Protein 8WRX (pdb70)

Foldseek 3Di:
DDDPDHLVVLVVLVVPQDPVLLVVLLVLVVVLVVQCVVPVPHDDQDPVNVVSVVVNQVSCCVRRVDRDDDVSSVSSNVVSVVPDDD

Structure (mmCIF, N/CA/C/O backbone):
data_8WRX
#
_entry.id   8WRX
#
_cell.length_a   64.430
_cell.length_b   64.430
_cell.length_c   62.820
_cell.angle_alpha   90.00
_cell.angle_beta   90.00
_cell.angle_gamma   90.00
#
_symmetry.space_group_name_H-M   'P 41 21 2'
#
loop_
_entity.id
_entity.type
_entity.pdbx_description
1 polymer 'Anti-CRISPR protein AcrIIA28'
2 non-polymer 'ZINC ION'
3 water water
#
loop_
_atom_site.group_PDB
_atom_site.id
_atom_site.type_symbol
_atom_site.label_atom_id
_atom_site.label_alt_id
_atom_site.label_comp_id
_atom_site.label_asym_id
_atom_site.label_entity_id
_atom_site.label_seq_id
_atom_site.pdbx_PDB_ins_code
_atom_site.Cartn_x
_atom_site.Cartn_y
_atom_site.Cartn_z
_atom_site.occupancy
_atom_site.B_iso_or_equiv
_atom_site.auth_seq_id
_atom_site.auth_comp_id
_atom_site.auth_asym_id
_atom_site.auth_atom_id
_atom_site.pdbx_PDB_model_num
ATOM 1 N N . MET A 1 1 ? 12.939 16.404 -5.608 1.00 23.59 1 MET A N 1
ATOM 2 C CA .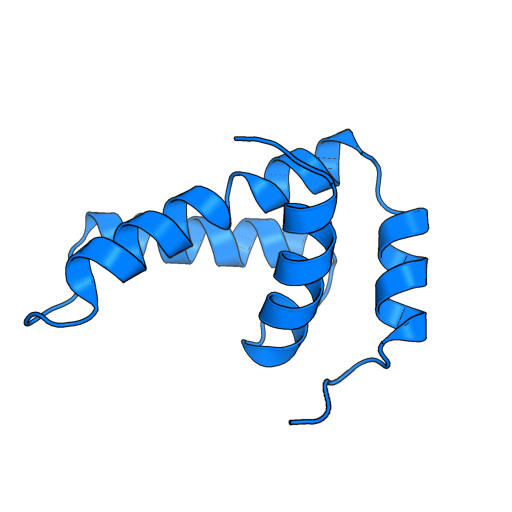 MET A 1 1 ? 11.969 16.580 -6.714 1.00 21.04 1 MET A CA 1
ATOM 3 C C . MET A 1 1 ? 11.030 17.726 -6.376 1.00 21.10 1 MET A C 1
ATOM 4 O O . MET A 1 1 ? 10.761 18.005 -5.203 1.00 21.27 1 MET A O 1
ATOM 9 N N . LYS A 1 2 ? 10.512 18.347 -7.445 1.00 20.63 2 LYS A N 1
ATOM 10 C CA . LYS A 1 2 ? 9.505 19.383 -7.335 1.00 21.81 2 LYS A CA 1
ATOM 11 C C . LYS A 1 2 ? 8.367 18.935 -6.439 1.00 20.03 2 LYS A C 1
ATOM 12 O O . LYS A 1 2 ? 7.826 17.847 -6.597 1.00 20.16 2 LYS A O 1
ATOM 18 N N . THR A 1 3 ? 7.939 19.889 -5.586 1.00 19.40 3 THR A N 1
ATOM 19 C CA . THR A 1 3 ? 6.898 19.712 -4.604 1.00 18.92 3 THR A CA 1
ATOM 20 C C . THR A 1 3 ? 5.536 20.175 -5.161 1.00 17.62 3 THR A C 1
ATOM 21 O O . THR A 1 3 ? 5.480 20.930 -6.128 1.00 18.73 3 THR A O 1
ATOM 25 N N . ILE A 1 4 ? 4.459 19.740 -4.516 1.00 17.55 4 ILE A N 1
ATOM 26 C CA . ILE A 1 4 ? 3.088 20.037 -4.930 1.00 16.29 4 ILE A CA 1
ATOM 27 C C . ILE A 1 4 ? 2.766 21.537 -4.845 1.00 17.71 4 ILE A C 1
ATOM 28 O O . ILE A 1 4 ? 1.906 22.003 -5.580 1.00 18.10 4 ILE A O 1
ATOM 33 N N . PHE A 1 5 ? 3.411 22.264 -3.935 1.00 15.54 5 PHE A N 1
ATOM 34 C CA . PHE A 1 5 ? 3.382 23.700 -3.904 1.00 15.30 5 PHE A CA 1
ATOM 35 C C . PHE A 1 5 ? 4.774 24.253 -4.173 1.00 16.45 5 PHE A C 1
ATOM 36 O O . PHE A 1 5 ? 5.778 23.560 -4.027 1.00 19.04 5 PHE A O 1
ATOM 44 N N . THR A 1 6 ? 4.860 25.500 -4.620 1.00 17.06 6 THR A N 1
ATOM 45 C CA . THR A 1 6 ? 6.176 26.089 -4.845 1.00 16.82 6 THR A CA 1
ATOM 46 C C . THR A 1 6 ? 6.843 26.342 -3.497 1.00 16.96 6 THR A C 1
ATOM 47 O O . THR A 1 6 ? 6.221 26.446 -2.432 1.00 16.85 6 THR A O 1
ATOM 51 N N . LYS A 1 7 ? 8.155 26.601 -3.599 1.00 18.94 7 LYS A N 1
ATOM 52 C CA . LYS A 1 7 ? 8.909 27.004 -2.421 1.00 17.73 7 LYS A CA 1
ATOM 53 C C . LYS A 1 7 ? 8.357 28.318 -1.867 1.00 16.51 7 LYS A C 1
ATOM 54 O O . LYS A 1 7 ? 8.229 28.453 -0.636 1.00 17.96 7 LYS A O 1
ATOM 60 N N . LYS A 1 8 ? 8.068 29.307 -2.737 1.00 17.27 8 LYS A N 1
ATOM 61 C CA . LYS A 1 8 ? 7.488 30.562 -2.269 1.00 16.99 8 LYS A CA 1
ATOM 62 C C . LYS A 1 8 ? 6.135 30.375 -1.585 1.00 15.78 8 LYS A C 1
ATOM 63 O O . LYS A 1 8 ? 5.868 30.998 -0.561 1.00 17.32 8 LYS A O 1
ATOM 69 N N . GLN A 1 9 ? 5.265 29.555 -2.180 1.00 15.92 9 GLN A N 1
ATOM 70 C CA . GLN A 1 9 ? 3.986 29.284 -1.545 1.00 16.22 9 GLN A CA 1
ATOM 71 C C . GLN A 1 9 ? 4.187 28.696 -0.165 1.00 14.97 9 GLN A C 1
ATOM 72 O O . GLN A 1 9 ? 3.420 28.989 0.743 1.00 15.48 9 GLN A O 1
ATOM 78 N N . THR A 1 10 ? 5.153 27.810 -0.008 1.00 15.55 10 THR A N 1
ATOM 79 C CA . THR A 1 10 ? 5.366 27.124 1.271 1.00 15.33 10 THR A CA 1
ATOM 80 C C . THR A 1 10 ? 5.915 28.119 2.318 1.00 14.92 10 THR A C 1
ATOM 81 O O . THR A 1 10 ? 5.437 28.143 3.434 1.00 16.46 10 THR A O 1
ATOM 85 N N . GLU A 1 11 ? 6.849 28.971 1.897 1.00 15.67 11 GLU A N 1
ATOM 86 C CA . GLU A 1 11 ? 7.318 30.042 2.778 1.00 16.79 11 GLU A CA 1
ATOM 87 C C . GLU A 1 11 ? 6.153 30.900 3.231 1.00 16.10 11 GLU A C 1
ATOM 88 O O . GLU A 1 11 ? 6.017 31.200 4.418 1.00 17.10 11 GLU A O 1
ATOM 94 N N . GLU A 1 12 ? 5.296 31.330 2.293 1.00 15.75 12 GLU A N 1
ATOM 95 C CA . GLU A 1 12 ? 4.207 32.232 2.655 1.00 15.96 12 GLU A CA 1
ATOM 96 C C . GLU A 1 12 ? 3.209 31.547 3.585 1.00 16.20 12 GLU A C 1
ATOM 97 O O . GLU A 1 12 ? 2.686 32.196 4.497 1.00 16.46 12 GLU A O 1
ATOM 103 N N . LEU A 1 13 ? 2.919 30.250 3.400 1.00 14.97 13 LEU A N 1
ATOM 104 C CA . LEU A 1 13 ? 2.066 29.537 4.355 1.00 15.83 13 LEU A CA 1
ATOM 105 C C . LEU A 1 13 ? 2.643 29.610 5.771 1.00 16.00 13 LEU A C 1
ATOM 106 O O . LEU A 1 13 ? 1.895 29.867 6.748 1.00 15.48 13 LEU A O 1
ATOM 111 N N . LEU A 1 14 ? 3.976 29.481 5.864 1.00 15.22 14 LEU A N 1
ATOM 112 C CA . LEU A 1 14 ? 4.645 29.475 7.167 1.00 16.27 14 LEU A CA 1
ATOM 113 C C . LEU A 1 14 ? 4.913 30.880 7.703 1.00 16.59 14 LEU A C 1
ATOM 114 O O . LEU A 1 14 ? 5.432 31.011 8.822 1.00 17.52 14 LEU A O 1
ATOM 119 N N . ASN A 1 15 ? 4.481 31.888 6.955 1.00 15.44 15 ASN A N 1
ATOM 120 C CA . ASN A 1 15 ? 4.398 33.262 7.435 1.00 15.98 15 ASN A CA 1
ATOM 121 C C . ASN A 1 15 ? 2.994 33.545 7.961 1.00 17.90 15 ASN A C 1
ATOM 122 O O . ASN A 1 15 ? 2.727 34.639 8.449 1.00 20.99 15 ASN A O 1
ATOM 127 N N . ASP A 1 16 ? 2.037 32.621 7.789 1.00 17.04 16 ASP A N 1
ATOM 128 C CA . ASP A 1 16 ? 0.630 32.792 8.126 1.00 17.03 16 ASP A CA 1
ATOM 129 C C . ASP A 1 16 ? 0.220 31.889 9.309 1.00 18.35 16 ASP A C 1
ATOM 130 O O . ASP A 1 16 ? -0.310 32.364 10.322 1.00 22.26 16 ASP A O 1
ATOM 135 N N . ILE A 1 17 ? 0.568 30.600 9.285 1.00 15.54 17 ILE A N 1
ATOM 136 C CA . ILE A 1 17 ? 0.291 29.692 10.389 1.00 16.23 17 ILE A CA 1
ATOM 137 C C . ILE A 1 17 ? 0.989 30.202 11.650 1.00 15.59 17 ILE A C 1
ATOM 138 O O . ILE A 1 17 ? 2.117 30.724 11.604 1.00 15.65 17 ILE A O 1
ATOM 143 N N . SER A 1 18 ? 0.287 30.089 12.785 1.00 15.06 18 SER A N 1
ATOM 144 C CA . SER A 1 18 ? 0.803 30.629 14.023 1.00 14.52 18 SER A CA 1
ATOM 145 C C . SER A 1 18 ? 2.111 29.955 14.429 1.00 15.40 18 SER A C 1
ATOM 146 O O . SER A 1 18 ? 2.412 28.813 14.089 1.00 16.27 18 SER A O 1
ATOM 149 N N . ILE A 1 19 ? 2.931 30.692 15.165 1.00 15.26 19 ILE A N 1
ATOM 150 C CA . ILE A 1 19 ? 4.183 30.170 15.694 1.00 15.01 19 ILE A CA 1
ATOM 151 C C . ILE A 1 19 ? 3.862 28.985 16.585 1.00 15.94 19 ILE A C 1
ATOM 152 O O . ILE A 1 19 ? 4.551 27.958 16.485 1.00 16.06 19 ILE A O 1
ATOM 157 N N . GLU A 1 20 ? 2.827 29.041 17.430 1.00 16.53 20 GLU A N 1
ATOM 158 C CA . GLU A 1 20 ? 2.583 27.888 18.272 1.00 18.16 20 GLU A CA 1
ATOM 159 C C . GLU A 1 20 ? 2.205 26.625 17.496 1.00 17.11 20 GLU A C 1
ATOM 160 O O . GLU A 1 20 ? 2.626 25.522 17.865 1.00 18.03 20 GLU A O 1
ATOM 166 N N . LYS A 1 21 ? 1.402 26.736 16.453 1.00 16.45 21 LYS A N 1
ATOM 167 C CA . LYS A 1 21 ? 1.082 25.573 15.626 1.00 16.25 21 LYS A CA 1
ATOM 168 C C . LYS A 1 21 ? 2.288 25.064 14.869 1.00 16.60 21 LYS A C 1
ATOM 169 O O . LYS A 1 21 ? 2.478 23.848 14.716 1.00 17.13 21 LYS A O 1
ATOM 175 N N . GLN A 1 22 ? 3.111 25.956 14.377 1.00 15.72 22 GLN A N 1
ATOM 176 C CA . GLN A 1 22 ? 4.358 25.541 13.738 1.00 16.31 22 GLN A CA 1
ATOM 177 C C . GLN A 1 22 ? 5.214 24.759 14.715 1.00 17.26 22 GLN A C 1
ATOM 178 O O . GLN A 1 22 ? 5.887 23.788 14.308 1.00 16.77 22 GLN A O 1
ATOM 184 N N . LYS A 1 23 ? 5.344 25.242 15.952 1.00 16.97 23 LYS A N 1
ATOM 185 C CA . LYS A 1 23 ? 6.173 24.568 16.927 1.00 18.09 23 LYS A CA 1
ATOM 186 C C . LYS A 1 23 ? 5.605 23.182 17.207 1.00 18.00 23 LYS A C 1
ATOM 187 O O . LYS A 1 23 ? 6.367 22.217 17.389 1.00 17.93 23 LYS A O 1
ATOM 193 N N . GLU A 1 24 ? 4.279 23.056 17.303 1.00 17.53 24 GLU A N 1
ATOM 194 C CA . GLU A 1 24 ? 3.603 21.776 17.499 1.00 17.69 24 GLU A CA 1
ATOM 195 C C . GLU A 1 24 ? 4.039 20.810 16.404 1.00 17.81 24 GLU A C 1
ATOM 196 O O . GLU A 1 24 ? 4.471 19.666 16.664 1.00 18.51 24 GLU A O 1
ATOM 202 N N . LEU A 1 25 ? 3.972 21.257 15.151 1.00 16.51 25 LEU A N 1
ATOM 203 C CA . LEU A 1 25 ? 4.311 20.398 14.016 1.00 16.93 25 LEU A CA 1
ATOM 204 C C . LEU A 1 25 ? 5.798 20.104 14.010 1.00 17.26 25 LEU A C 1
ATOM 205 O O . LEU A 1 25 ? 6.207 18.945 13.769 1.00 17.27 25 LEU A O 1
ATOM 210 N N . PHE A 1 26 ? 6.650 21.091 14.286 1.00 16.61 26 PHE A N 1
ATOM 211 C CA . PHE A 1 26 ? 8.077 20.856 14.412 1.00 16.30 26 PHE A CA 1
ATOM 212 C C . PHE A 1 26 ? 8.339 19.744 15.417 1.00 16.98 26 PHE A C 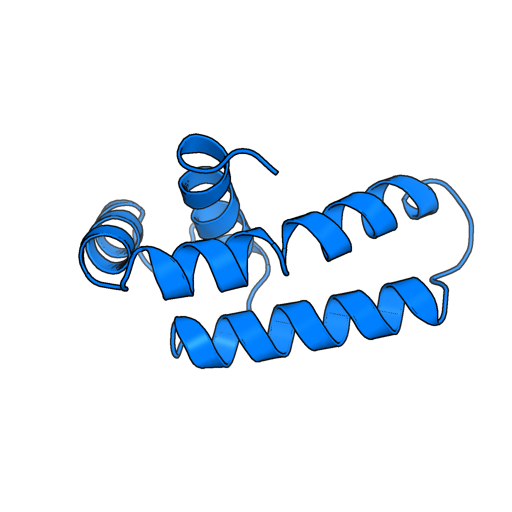1
ATOM 213 O O . PHE A 1 26 ? 9.172 18.867 15.140 1.00 17.26 26 PHE A O 1
ATOM 221 N N . ASN A 1 27 ? 7.710 19.793 16.581 1.00 16.76 27 ASN A N 1
ATOM 222 C CA . ASN A 1 27 ? 8.016 18.794 17.619 1.00 17.31 27 ASN A CA 1
ATOM 223 C C . ASN A 1 27 ? 7.571 17.410 17.168 1.00 17.12 27 ASN A C 1
ATOM 224 O O . ASN A 1 27 ? 8.336 16.458 17.383 1.00 17.96 27 ASN A O 1
ATOM 229 N N A SER A 1 28 ? 6.378 17.313 16.571 0.43 17.18 28 SER A N 1
ATOM 230 N N B SER A 1 28 ? 6.439 17.261 16.493 0.57 16.79 28 SER A N 1
ATOM 231 C CA A SER A 1 28 ? 5.848 16.086 15.983 0.43 17.52 28 SER A CA 1
ATOM 232 C CA B SER A 1 28 ? 5.981 15.924 16.110 0.57 17.69 28 SER A CA 1
ATOM 233 C C A SER A 1 28 ? 6.928 15.504 15.066 0.43 17.08 28 SER A C 1
ATOM 234 C C B SER A 1 28 ? 6.818 15.399 14.943 0.57 18.37 28 SER A C 1
ATOM 235 O O A SER A 1 28 ? 7.442 14.384 15.225 0.43 16.49 28 SER A O 1
ATOM 236 O O B SER A 1 28 ? 7.010 14.174 14.783 0.57 15.79 28 SER A O 1
ATOM 241 N N . MET A 1 29 ? 7.277 16.295 14.057 1.00 16.55 29 MET A N 1
ATOM 242 C CA . MET A 1 29 ? 8.217 15.894 13.029 1.00 17.39 29 MET A CA 1
ATOM 243 C C . MET A 1 29 ? 9.543 15.500 13.670 1.00 18.28 29 MET A C 1
ATOM 244 O O . MET A 1 29 ? 10.148 14.482 13.269 1.00 18.80 29 MET A O 1
ATOM 249 N N . HIS A 1 30 ? 10.051 16.279 14.614 1.00 16.87 30 HIS A N 1
ATOM 250 C CA . HIS A 1 30 ? 11.335 16.006 15.237 1.00 16.66 30 HIS A CA 1
ATOM 251 C C . HIS A 1 30 ? 11.301 14.632 15.892 1.00 17.49 30 HIS A C 1
ATOM 252 O O . HIS A 1 30 ? 12.282 13.874 15.716 1.00 20.26 30 HIS A O 1
ATOM 259 N N . ASP A 1 31 ? 10.228 14.318 16.607 1.00 19.03 31 ASP A N 1
ATOM 260 C CA . ASP A 1 31 ? 10.160 13.051 17.349 1.00 19.98 31 ASP A CA 1
ATOM 261 C C . ASP A 1 31 ? 10.151 11.915 16.337 1.00 20.29 31 ASP A C 1
ATOM 262 O O . ASP A 1 31 ? 10.817 10.873 16.518 1.00 21.17 31 ASP A O 1
ATOM 267 N N . PHE A 1 32 ? 9.408 12.044 15.243 1.00 19.03 32 PHE A N 1
ATOM 268 C CA . PHE A 1 32 ? 9.361 11.005 14.220 1.00 17.63 32 PHE A CA 1
ATOM 269 C C . PHE A 1 32 ? 10.740 10.834 13.587 1.00 20.56 32 PHE A C 1
ATOM 270 O O . PHE A 1 32 ? 11.257 9.712 13.391 1.00 20.54 32 PHE A O 1
ATOM 278 N N . ARG A 1 33 ? 11.343 11.938 13.170 1.00 18.02 33 ARG A N 1
ATOM 279 C CA . ARG A 1 33 ? 12.612 11.872 12.449 1.00 19.69 33 ARG A CA 1
ATOM 280 C C . ARG A 1 33 ? 13.712 11.250 13.318 1.00 20.23 33 ARG A C 1
ATOM 281 O O . ARG A 1 33 ? 14.533 10.474 12.823 1.00 19.42 33 ARG A O 1
ATOM 289 N N . SER A 1 34 ? 13.702 11.563 14.603 1.00 19.74 34 SER A N 1
ATOM 290 C CA . SER A 1 34 ? 14.687 11.011 15.539 1.00 20.11 34 SER A CA 1
ATOM 291 C C . SER A 1 34 ? 14.540 9.492 15.615 1.00 20.30 34 SER A C 1
ATOM 292 O O . SER A 1 34 ? 15.570 8.771 15.633 1.00 21.56 34 SER A O 1
ATOM 295 N N . GLN A 1 35 ? 13.308 9.006 15.702 1.00 19.05 35 GLN A N 1
ATOM 296 C CA . GLN A 1 35 ? 13.046 7.573 15.791 1.00 19.42 35 GLN A CA 1
ATOM 297 C C . GLN A 1 35 ? 13.412 6.935 14.467 1.00 18.74 35 GLN A C 1
ATOM 298 O O . GLN A 1 35 ? 14.050 5.868 14.435 1.00 20.27 35 GLN A O 1
ATOM 304 N N . HIS A 1 36 ? 13.043 7.546 13.341 1.00 18.50 36 HIS A N 1
ATOM 305 C CA . HIS A 1 36 ? 13.463 7.067 12.034 1.00 18.82 36 HIS A CA 1
ATOM 306 C C . HIS A 1 36 ? 14.990 6.918 11.980 1.00 19.58 36 HIS A C 1
ATOM 307 O O . HIS A 1 36 ? 15.497 5.901 11.478 1.00 19.97 36 HIS A O 1
ATOM 314 N N . ALA A 1 37 ? 15.767 7.864 12.520 1.00 19.02 37 ALA A N 1
ATOM 315 C CA . ALA A 1 37 ? 17.226 7.796 12.468 1.00 19.96 37 ALA A CA 1
ATOM 316 C C . ALA A 1 37 ? 17.727 6.569 13.241 1.00 21.03 37 ALA A C 1
ATOM 317 O O . ALA A 1 37 ? 18.641 5.882 12.815 1.00 20.48 37 ALA A O 1
ATOM 319 N N . LYS A 1 38 ? 17.064 6.241 14.339 1.00 18.46 38 LYS A N 1
ATOM 320 C CA . LYS A 1 38 ? 17.483 5.113 15.171 1.00 20.33 38 LYS A CA 1
ATOM 321 C C . LYS A 1 38 ? 17.210 3.800 14.456 1.00 21.74 38 LYS A C 1
ATOM 322 O O . LYS A 1 38 ? 17.968 2.842 14.629 1.00 24.67 38 LYS A O 1
ATOM 328 N N . GLU A 1 39 ? 16.230 3.720 13.574 1.00 18.90 39 GLU A N 1
ATOM 329 C CA . GLU A 1 39 ? 15.796 2.494 12.962 1.00 19.30 39 GLU A CA 1
ATOM 330 C C . GLU A 1 39 ? 16.143 2.446 11.475 1.00 18.57 39 GLU A C 1
ATOM 331 O O . GLU A 1 39 ? 15.809 1.495 10.827 1.00 18.16 39 GLU A O 1
ATOM 337 N N . ALA A 1 40 ? 16.792 3.475 10.912 1.00 19.19 40 ALA A N 1
ATOM 338 C CA . ALA A 1 40 ? 16.933 3.604 9.460 1.00 18.47 40 ALA A CA 1
ATOM 339 C C . ALA A 1 40 ? 17.747 2.476 8.838 1.00 20.17 40 ALA A C 1
ATOM 340 O O . ALA A 1 40 ? 17.520 2.102 7.686 1.00 19.42 40 ALA A O 1
ATOM 342 N N . ARG A 1 41 ? 18.750 2.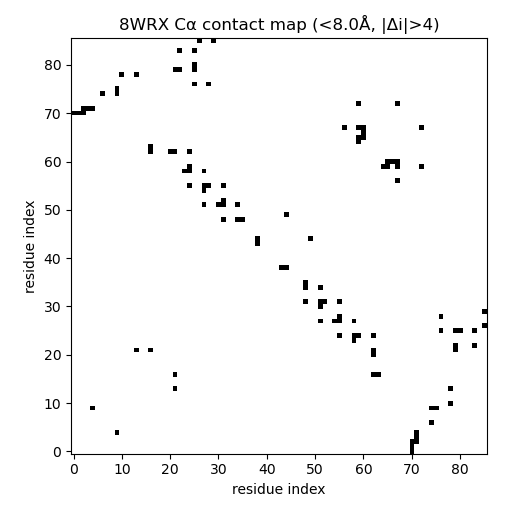004 9.595 1.00 20.24 41 ARG A N 1
ATOM 343 C CA . ARG A 1 41 ? 19.759 1.128 9.001 1.00 19.98 41 ARG A CA 1
ATOM 344 C C . ARG A 1 41 ? 19.612 -0.280 9.550 1.00 20.66 41 ARG A C 1
ATOM 345 O O . ARG A 1 41 ? 20.519 -1.103 9.254 1.00 22.39 41 ARG A O 1
ATOM 353 N N . ILE A 1 42 ? 18.559 -0.556 10.291 1.00 19.28 42 ILE A N 1
ATOM 354 C CA . ILE A 1 42 ? 18.372 -1.855 10.929 1.00 21.98 42 ILE A CA 1
ATOM 355 C C . ILE A 1 42 ? 17.014 -2.421 10.580 1.00 21.88 42 ILE A C 1
ATOM 356 O O . ILE A 1 42 ? 16.118 -1.724 10.082 1.00 23.03 42 ILE A O 1
ATOM 361 N N . PRO A 1 43 ? 16.799 -3.750 10.753 1.00 20.69 43 PRO A N 1
ATOM 362 C CA . PRO A 1 43 ? 15.525 -4.346 10.409 1.00 19.62 43 PRO A CA 1
ATOM 363 C C . PRO A 1 43 ? 14.324 -3.831 11.194 1.00 21.85 43 PRO A C 1
ATOM 364 O O . PRO A 1 43 ? 14.426 -3.522 12.386 1.00 24.90 43 PRO A O 1
ATOM 368 N N . GLY A 1 44 ? 13.208 -3.778 10.480 1.00 20.55 44 GLY A N 1
ATOM 369 C CA . GLY A 1 44 ? 11.907 -3.556 11.073 1.00 22.59 44 GLY A CA 1
ATOM 370 C C . GLY A 1 44 ? 11.600 -2.080 11.307 1.00 20.25 44 GLY A C 1
ATOM 371 O O . GLY A 1 44 ? 12.512 -1.252 11.321 1.00 21.54 44 GLY A O 1
ATOM 372 N N . TRP A 1 45 ? 10.314 -1.863 11.628 1.00 22.99 45 TRP A N 1
ATOM 373 C CA . TRP A 1 45 ? 9.863 -0.570 12.132 1.00 21.52 45 TRP A CA 1
ATOM 374 C C . TRP A 1 45 ? 9.043 -0.826 13.390 1.00 22.57 45 TRP A C 1
ATOM 375 O O . TRP A 1 45 ? 8.031 -1.512 13.289 1.00 26.68 45 TRP A O 1
ATOM 386 N N . SER A 1 46 ? 9.485 -0.258 14.503 1.00 22.33 46 SER A N 1
ATOM 387 C CA . SER A 1 46 ? 8.934 -0.585 15.815 1.00 23.09 46 SER A CA 1
ATOM 388 C C . SER A 1 46 ? 7.519 -0.019 15.956 1.00 26.28 46 SER A C 1
ATOM 389 O O . SER A 1 46 ? 7.071 0.890 15.250 1.00 24.29 46 SER A O 1
ATOM 392 N N . ASP A 1 47 ? 6.773 -0.555 16.921 1.00 25.59 47 ASP A N 1
ATOM 393 C CA . ASP A 1 47 ? 5.499 0.049 17.263 1.00 25.98 47 ASP A CA 1
ATOM 394 C C . ASP A 1 47 ? 5.669 1.516 17.673 1.00 24.25 47 ASP A C 1
ATOM 395 O O . ASP A 1 47 ? 4.815 2.336 17.345 1.00 25.23 47 ASP A O 1
ATOM 400 N N . LYS A 1 48 ? 6.726 1.869 18.379 1.00 23.86 48 LYS A N 1
ATOM 401 C CA . LYS A 1 48 ? 6.958 3.263 18.771 1.00 22.97 48 LYS A CA 1
ATOM 402 C C . LYS A 1 48 ? 7.118 4.127 17.510 1.00 22.83 48 LYS A C 1
ATOM 403 O O . LYS A 1 48 ? 6.552 5.217 17.390 1.00 24.21 48 LYS A O 1
ATOM 409 N N . TYR A 1 49 ? 7.904 3.646 16.560 1.00 21.74 49 TYR A N 1
ATOM 410 C CA . TYR A 1 49 ? 8.113 4.362 15.299 1.00 20.68 49 TYR A CA 1
ATOM 411 C C . TYR A 1 49 ? 6.768 4.580 14.632 1.00 20.93 49 TYR A C 1
ATOM 412 O O . TYR A 1 49 ? 6.480 5.698 14.153 1.00 21.08 49 TYR A O 1
ATOM 421 N N . ASN A 1 50 ? 5.941 3.537 14.478 1.00 22.30 50 ASN A N 1
ATOM 422 C CA . ASN A 1 50 ? 4.670 3.658 13.801 1.00 22.27 50 ASN A CA 1
ATOM 423 C C . ASN A 1 50 ? 3.755 4.663 14.512 1.00 22.47 50 ASN A C 1
ATOM 424 O O . ASN A 1 50 ? 3.055 5.420 13.836 1.00 23.87 50 ASN A O 1
ATOM 429 N N . LYS A 1 51 ? 3.784 4.683 15.850 1.00 21.27 51 LYS A N 1
ATOM 430 C CA . LYS A 1 51 ? 2.964 5.594 16.638 1.00 25.60 51 LYS A CA 1
ATOM 431 C C . LYS A 1 51 ? 3.378 7.034 16.340 1.00 25.53 51 LYS A C 1
ATOM 432 O O . LYS A 1 51 ? 2.510 7.870 16.078 1.00 23.68 51 LYS A O 1
ATOM 438 N N . LEU A 1 52 ? 4.684 7.283 16.345 1.00 21.11 52 LEU A N 1
ATOM 439 C CA . LEU A 1 52 ? 5.208 8.618 16.098 1.00 21.09 52 LEU A CA 1
ATOM 440 C C . LEU A 1 52 ? 4.911 9.033 14.659 1.00 21.30 52 LEU A C 1
ATOM 441 O O . LEU A 1 52 ? 4.668 10.226 14.412 1.00 20.87 52 LEU A O 1
ATOM 446 N N . GLU A 1 53 ? 5.038 8.126 13.706 1.00 19.81 53 GLU A N 1
ATOM 447 C CA . GLU A 1 53 ? 4.725 8.437 12.319 1.00 21.01 53 GLU A CA 1
ATOM 448 C C . GLU A 1 53 ? 3.274 8.898 12.187 1.00 22.71 53 GLU A C 1
ATOM 449 O O . GLU A 1 53 ? 2.962 9.897 11.519 1.00 21.02 53 GLU A O 1
ATOM 455 N N . LYS A 1 54 ? 2.352 8.136 12.781 1.00 23.42 54 LYS A N 1
ATOM 456 C CA . LYS A 1 54 ? 0.921 8.402 12.680 1.00 24.62 54 LYS A CA 1
ATOM 457 C C . LYS A 1 54 ? 0.613 9.755 13.309 1.00 24.10 54 LYS A C 1
ATOM 458 O O . LYS A 1 54 ? -0.146 10.538 12.719 1.00 23.96 54 LYS A O 1
ATOM 464 N N . LYS A 1 55 ? 1.248 10.080 14.425 1.00 21.79 55 LYS A N 1
ATOM 465 C CA . LYS A 1 55 ? 1.072 11.373 15.083 1.00 22.72 55 LYS A CA 1
ATOM 466 C C . LYS A 1 55 ? 1.545 12.508 14.170 1.00 23.02 55 LYS A C 1
ATOM 467 O O . 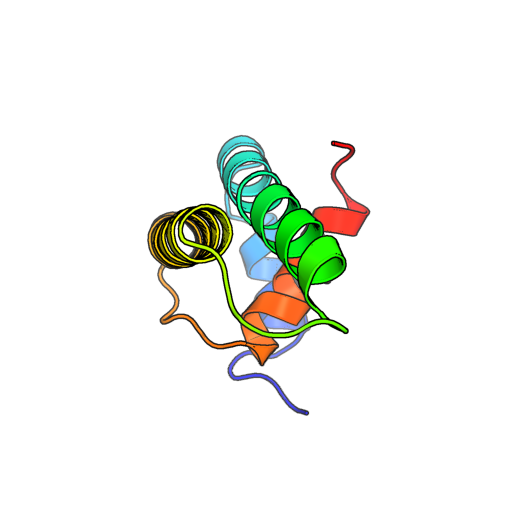LYS A 1 55 ? 0.916 13.567 14.082 1.00 23.99 55 LYS A O 1
ATOM 473 N N . MET A 1 56 ? 2.727 12.352 13.604 1.00 21.22 56 MET A N 1
ATOM 474 C CA . MET A 1 56 ? 3.262 13.346 12.693 1.00 19.78 56 MET A CA 1
ATOM 475 C C . MET A 1 56 ? 2.295 13.585 11.532 1.00 21.46 56 MET A C 1
ATOM 476 O O . MET A 1 56 ? 2.037 14.750 11.150 1.00 20.21 56 MET A O 1
ATOM 481 N N . LEU A 1 57 ? 1.783 12.538 10.910 1.00 20.26 57 LEU A N 1
ATOM 482 C CA . LEU A 1 57 ? 0.934 12.684 9.740 1.00 21.37 57 LEU A CA 1
ATOM 483 C C . LEU A 1 57 ? -0.342 13.447 10.124 1.00 24.77 57 LEU A C 1
ATOM 484 O O . LEU A 1 57 ? -0.796 14.337 9.392 1.00 22.85 57 LEU A O 1
ATOM 489 N N . SER A 1 58 ? -0.925 13.057 11.243 1.00 22.16 58 SER A N 1
ATOM 490 C CA . SER A 1 58 ? -2.138 13.665 11.765 1.00 23.86 58 SER A 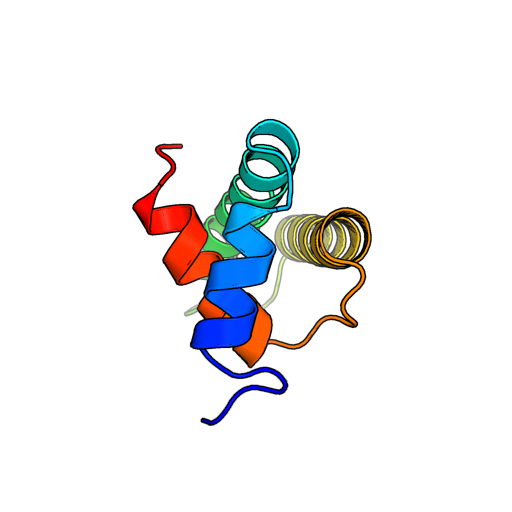CA 1
ATOM 491 C C . SER A 1 58 ? -1.893 15.143 12.072 1.00 22.33 58 SER A C 1
ATOM 492 O O . SER A 1 58 ? -2.678 15.995 11.646 1.00 23.49 58 SER A O 1
ATOM 495 N N . ASP A 1 59 ? -0.778 15.498 12.723 1.00 19.96 59 ASP A N 1
ATOM 496 C CA . ASP A 1 59 ? -0.498 16.889 13.037 1.00 19.14 59 ASP A CA 1
ATOM 497 C C . ASP A 1 59 ? -0.211 17.690 11.759 1.00 18.36 59 ASP A C 1
ATOM 498 O O . ASP A 1 59 ? -0.592 18.861 11.634 1.00 18.74 59 ASP A O 1
ATOM 503 N N . PHE A 1 60 ? 0.464 17.050 10.800 1.00 17.40 60 PHE A N 1
ATOM 504 C CA . PHE A 1 60 ? 0.726 17.708 9.532 1.00 18.33 60 PHE A CA 1
ATOM 505 C C . PHE A 1 60 ? -0.583 18.149 8.901 1.00 20.24 60 PHE A C 1
ATOM 506 O O . PHE A 1 60 ? -0.699 19.294 8.430 1.00 19.54 60 PHE A O 1
ATOM 514 N N . GLU A 1 61 ? -1.531 17.222 8.837 1.00 19.89 61 GLU A N 1
ATOM 515 C CA . GLU A 1 61 ? -2.804 17.503 8.170 1.00 22.95 61 GLU A CA 1
ATOM 516 C C . GLU A 1 61 ? -3.619 18.499 8.988 1.00 21.85 61 GLU A C 1
ATOM 517 O O . GLU A 1 61 ? -4.204 19.419 8.390 1.00 22.30 61 GLU A O 1
ATOM 523 N N . GLU A 1 62 ? -3.606 18.433 10.313 1.00 21.04 62 GLU A N 1
ATOM 524 C CA . GLU A 1 62 ? -4.358 19.337 11.173 1.00 23.20 62 GLU A CA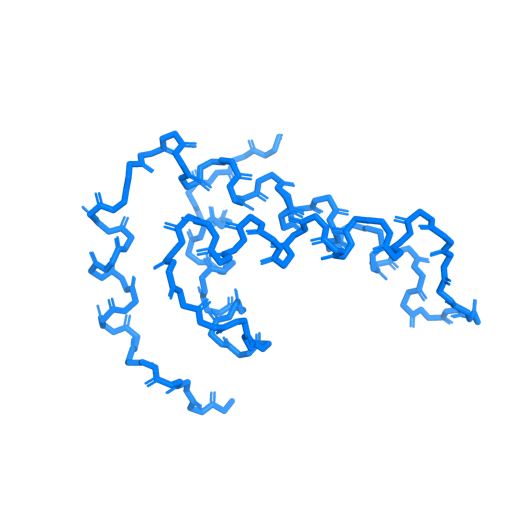 1
ATOM 525 C C . GLU A 1 62 ? -3.804 20.756 11.053 1.00 22.53 62 GLU A C 1
ATOM 526 O O . GLU A 1 62 ? -4.540 21.758 10.937 1.00 24.38 62 GLU A O 1
ATOM 532 N N . VAL A 1 63 ? -2.480 20.896 11.124 1.00 19.77 63 VAL A N 1
ATOM 533 C CA . VAL A 1 63 ? -1.873 22.205 11.161 1.00 17.98 63 VAL A CA 1
ATOM 534 C C . VAL A 1 63 ? -1.884 22.846 9.777 1.00 19.36 63 VAL A C 1
ATOM 535 O O . VAL A 1 63 ? -2.120 24.057 9.712 1.00 22.16 63 VAL A O 1
ATOM 539 N N . THR A 1 64 ? -1.564 22.104 8.719 1.00 19.19 64 THR A N 1
ATOM 540 C CA . THR A 1 64 ? -1.422 22.711 7.394 1.00 19.16 64 THR A CA 1
ATOM 541 C C . THR A 1 64 ? -2.689 22.616 6.552 1.00 20.48 64 THR A C 1
ATOM 542 O O . THR A 1 64 ? -2.812 23.422 5.623 1.00 22.25 64 THR A O 1
ATOM 546 N N . GLY A 1 65 ? -3.510 21.609 6.755 1.00 20.12 65 GLY A N 1
ATOM 547 C CA . GLY A 1 65 ? -4.631 21.331 5.862 1.00 21.81 65 GLY A CA 1
ATOM 548 C C . GLY A 1 65 ? -4.241 20.601 4.578 1.00 22.58 65 GLY A C 1
ATOM 549 O O . GLY A 1 65 ? -5.130 20.262 3.771 1.00 22.23 65 GLY A O 1
ATOM 550 N N . ILE A 1 66 ? -2.948 20.287 4.400 1.00 19.06 66 ILE A N 1
ATOM 551 C CA . ILE A 1 66 ? -2.420 19.671 3.205 1.00 18.10 66 ILE A CA 1
ATOM 552 C C . ILE A 1 66 ? -2.392 18.159 3.359 1.00 19.89 66 ILE A C 1
ATOM 553 O O . ILE A 1 66 ? -1.967 17.638 4.389 1.00 19.52 66 ILE A O 1
ATOM 558 N N . LYS A 1 67 ? -2.868 17.436 2.352 1.00 19.48 67 LYS A N 1
ATOM 559 C CA . LYS A 1 67 ? -2.746 15.983 2.325 1.00 23.10 67 LYS A CA 1
ATOM 560 C C . LYS A 1 67 ? -1.270 15.630 2.477 1.00 21.66 67 LYS A C 1
ATOM 561 O O . LYS A 1 67 ? -0.397 16.169 1.806 1.00 20.74 67 LYS A O 1
ATOM 567 N N . TYR A 1 68 ? -0.928 14.709 3.387 1.00 22.80 68 TYR A N 1
ATOM 568 C CA . TYR A 1 68 ? 0.482 14.439 3.620 1.00 20.15 68 TYR A CA 1
ATOM 569 C C . TYR A 1 68 ? 1.196 13.904 2.397 1.00 24.09 68 TYR A C 1
ATOM 570 O O . TYR A 1 68 ? 0.642 13.026 1.729 1.00 23.68 68 TYR A O 1
ATOM 579 N N . ASP A 1 69 ? 2.388 14.417 2.020 1.00 20.92 69 ASP A N 1
ATOM 580 C CA . ASP A 1 69 ? 3.307 13.739 1.132 1.00 26.14 69 ASP A CA 1
ATOM 581 C C . ASP A 1 69 ? 4.706 14.077 1.609 1.00 23.69 69 ASP A C 1
ATOM 582 O O . ASP A 1 69 ? 4.946 15.107 2.299 1.00 22.23 69 ASP A O 1
ATOM 587 N N . THR A 1 70 ? 5.605 13.187 1.253 1.00 23.74 70 THR A N 1
ATOM 588 C CA . THR A 1 70 ? 6.934 13.156 1.810 1.00 23.39 70 THR A CA 1
ATOM 589 C C . THR A 1 70 ? 7.717 14.395 1.386 1.00 24.23 70 THR A C 1
ATOM 590 O O . THR A 1 70 ? 8.470 14.918 2.203 1.00 24.40 70 THR A O 1
ATOM 594 N N . LEU A 1 71 ? 7.512 14.894 0.161 1.00 17.88 71 LEU A N 1
ATOM 595 C CA . LEU A 1 71 ? 8.353 15.943 -0.391 1.00 18.61 71 LEU A CA 1
ATOM 596 C C . LEU A 1 71 ? 7.919 17.293 0.173 1.00 18.59 71 LEU A C 1
ATOM 597 O O . LEU A 1 71 ? 8.776 18.075 0.599 1.00 17.03 71 LEU A O 1
ATOM 602 N N . GLU A 1 72 ? 6.626 17.584 0.162 1.00 17.42 72 GLU A N 1
ATOM 603 C CA . GLU A 1 72 ? 6.177 18.841 0.756 1.00 16.58 72 GLU A CA 1
ATOM 604 C C . GLU A 1 72 ? 6.470 18.827 2.253 1.00 17.41 72 GLU A C 1
ATOM 605 O O . GLU A 1 72 ? 6.817 19.869 2.813 1.00 16.59 72 GLU A O 1
ATOM 611 N N . SER A 1 73 ? 6.352 17.685 2.956 1.00 17.38 73 SER A N 1
ATOM 612 C CA . SER A 1 73 ? 6.699 17.572 4.359 1.00 16.56 73 SER A CA 1
ATOM 613 C C . SER A 1 73 ? 8.171 17.917 4.577 1.00 15.69 73 SER A C 1
ATOM 614 O O . SER A 1 73 ? 8.553 18.592 5.543 1.00 15.92 73 SER A O 1
ATOM 617 N N . GLU A 1 74 ? 9.034 17.460 3.689 1.00 15.67 74 GLU A N 1
ATOM 618 C CA . GLU A 1 74 ? 10.456 17.727 3.808 1.00 16.03 74 GLU A CA 1
ATOM 619 C C . GLU A 1 74 ? 10.734 19.232 3.721 1.00 16.27 74 GLU A C 1
ATOM 620 O O . GLU A 1 74 ? 11.560 19.788 4.455 1.00 16.32 74 GLU A O 1
ATOM 626 N N . LEU A 1 75 ? 10.122 19.865 2.717 1.00 16.28 75 LEU A N 1
ATOM 627 C CA . LEU A 1 75 ? 10.287 21.296 2.512 1.00 16.30 75 LEU A CA 1
ATOM 628 C C . LEU A 1 75 ? 9.815 22.073 3.752 1.00 15.51 75 LEU A C 1
ATOM 629 O O . LEU A 1 75 ? 10.518 22.959 4.260 1.00 17.19 75 LEU A O 1
ATOM 634 N N . ILE A 1 76 ? 8.692 21.673 4.347 1.00 15.01 76 ILE A N 1
ATOM 635 C CA . ILE A 1 76 ? 8.182 22.269 5.572 1.00 14.38 76 ILE A CA 1
ATOM 636 C C . ILE A 1 76 ? 9.132 21.998 6.728 1.00 14.54 76 ILE A C 1
ATOM 637 O O . ILE A 1 76 ? 9.435 22.918 7.489 1.00 14.59 76 ILE A O 1
ATOM 642 N N . TRP A 1 77 ? 9.596 20.755 6.904 1.00 15.01 77 TRP A N 1
ATOM 643 C CA . TRP A 1 77 ? 10.572 20.434 7.932 1.00 14.30 77 TRP A CA 1
ATOM 644 C C . TRP A 1 77 ? 11.788 21.372 7.861 1.00 14.52 77 TRP A C 1
ATOM 645 O O . TRP A 1 77 ? 12.267 21.868 8.869 1.00 15.58 77 TRP A O 1
ATOM 656 N N . ASP A 1 78 ? 12.321 21.564 6.635 1.00 15.68 78 ASP A N 1
ATOM 657 C CA . ASP A 1 78 ? 13.524 22.374 6.491 1.00 15.85 78 ASP A CA 1
ATOM 658 C C . ASP A 1 78 ? 13.251 23.784 7.019 1.00 16.92 78 ASP A C 1
ATOM 659 O O . ASP A 1 78 ? 14.064 24.337 7.756 1.00 17.78 78 ASP A O 1
ATOM 664 N N . ASN A 1 79 ? 12.066 24.326 6.741 1.00 15.41 79 ASN A N 1
ATOM 665 C CA . ASN A 1 79 ? 11.678 25.665 7.189 1.00 15.49 79 ASN A CA 1
ATOM 666 C C . ASN A 1 79 ? 11.520 25.690 8.709 1.00 14.99 79 ASN A C 1
ATOM 667 O O . ASN A 1 79 ? 12.046 26.557 9.417 1.00 15.65 79 ASN A O 1
ATOM 672 N N . LEU A 1 80 ? 10.846 24.701 9.261 1.00 15.29 80 LEU A N 1
ATOM 673 C CA . LEU A 1 80 ? 10.618 24.631 10.701 1.00 15.42 80 LEU A CA 1
ATOM 674 C C . LEU A 1 80 ? 11.908 24.455 11.487 1.00 15.86 80 LEU A C 1
ATOM 675 O O . LEU A 1 80 ? 12.111 25.095 12.507 1.00 16.77 80 LEU A O 1
ATOM 680 N N . SER A 1 81 ? 12.764 23.555 11.003 1.00 16.10 81 SER A N 1
ATOM 681 C CA . SER A 1 81 ? 14.024 23.278 11.701 1.00 17.08 81 SER A CA 1
ATOM 682 C C . SER A 1 81 ? 14.949 24.480 11.666 1.00 18.07 81 SER A C 1
ATOM 683 O O . SER A 1 81 ? 15.711 24.693 12.619 1.00 19.00 81 SER A O 1
ATOM 686 N N . ASN A 1 82 ? 14.836 25.364 10.684 1.00 15.96 82 ASN A N 1
ATOM 687 C CA . ASN A 1 82 ? 15.586 26.597 10.658 1.00 16.99 82 ASN A CA 1
ATOM 688 C C . ASN A 1 82 ? 15.154 27.527 11.784 1.00 19.23 82 ASN A C 1
ATOM 689 O O . ASN A 1 82 ? 15.961 28.339 12.208 1.00 20.16 82 ASN A O 1
ATOM 694 N N . LYS A 1 83 ? 13.880 27.476 12.182 1.00 16.30 83 LYS A N 1
ATOM 695 C CA . LYS A 1 83 ? 13.300 28.398 13.149 1.00 16.82 83 LYS A CA 1
ATOM 696 C C . LYS A 1 83 ? 13.386 27.882 14.592 1.00 17.11 83 LYS A C 1
ATOM 697 O O . LYS A 1 83 ? 13.590 28.694 15.520 1.00 18.99 83 LYS A O 1
ATOM 703 N N . PHE A 1 84 ? 13.239 26.580 14.822 1.00 17.55 84 PHE A N 1
ATOM 704 C CA . PHE A 1 84 ? 12.973 26.013 16.137 1.00 18.53 84 PHE A CA 1
ATOM 705 C C . PHE A 1 84 ? 14.106 25.124 16.624 1.00 22.57 84 PHE A C 1
ATOM 706 O O . PHE A 1 84 ? 14.861 24.575 15.850 1.00 21.85 84 PHE A O 1
ATOM 714 N N . LEU A 1 85 ? 14.180 25.092 17.954 1.00 25.80 85 LEU A N 1
ATOM 715 C CA . LEU A 1 85 ? 15.261 24.477 18.689 1.00 32.28 85 LEU A CA 1
ATOM 716 C C . LEU A 1 85 ? 14.539 23.494 19.589 1.00 33.09 85 LEU A C 1
ATOM 717 O O . LEU A 1 85 ? 13.739 23.943 20.406 1.00 40.51 85 LEU A O 1
ATOM 722 N N . TYR A 1 86 ? 14.817 22.186 19.467 1.00 27.20 86 TYR A N 1
ATOM 723 C CA . TYR A 1 86 ? 14.083 21.211 20.255 1.00 31.54 86 TYR A CA 1
ATOM 724 C C . TYR A 1 86 ? 14.457 21.330 21.775 1.00 33.74 86 TYR A C 1
ATOM 725 O O . TYR A 1 86 ? 15.702 21.467 21.901 1.00 36.40 86 TYR A O 1
#

Radius of gyration: 13.05 Å; Cα contacts (8 Å, |Δi|>4): 58; chains: 1; bounding box: 24×38×28 Å

Solvent-accessible surface area: 6101 Å² total; per-residue (Å²): 199,196,27,122,75,80,158,117,95,5,74,77,46,5,90,116,27,55,126,116,113,6,83,77,0,6,53,8,4,54,50,24,82,50,20,69,71,138,14,48,228,104,134,51,124,44,110,124,15,73,146,40,56,160,117,4,56,51,7,0,76,132,17,18,67,23,179,53,50,91,69,1,8,66,38,0,34,75,38,0,43,133,96,36,177,156

B-factor: mean 23.55, std 8.41, range [14.3, 60.57]

Nearest PDB structures (foldseek):
  8wrx-assembly1_A  TM=1.012E+00  e=1.812E-12  Streptococcus phage Javan128
  6krj-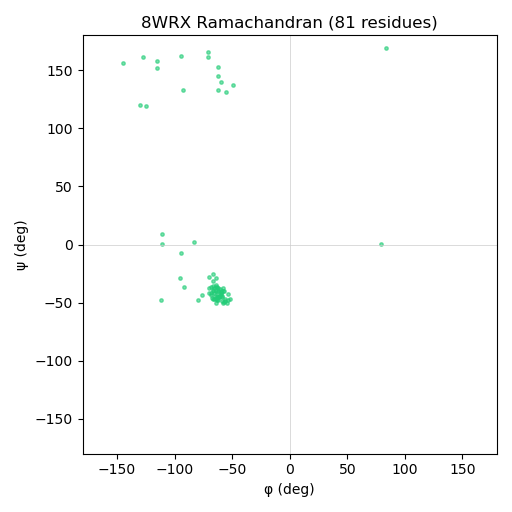assembly1_A  TM=6.427E-01  e=6.175E+00  Eimeria tenella
  5wkq-assembly1_A  TM=3.990E-01  e=8.255E+00  Shigella flexneri
  2gfh-assembly1_A  TM=3.545E-01  e=7.790E+00  Mus musculus

Secondary structure (DSSP, 8-state):
---SS-HHHHHHHTTTS-HHHHHHHHHHHH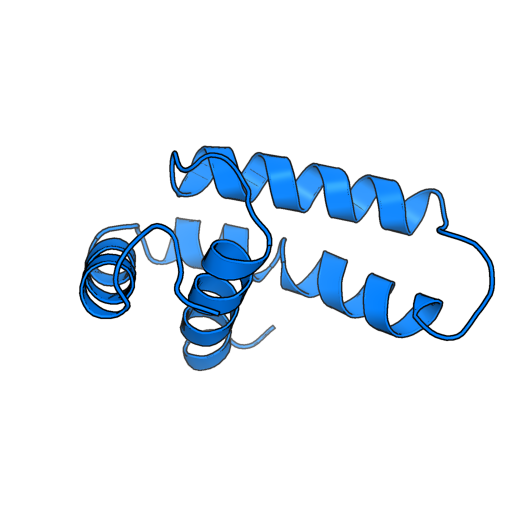HHHHHHHHHTTSS---HHHHHHHHHHHHHHHHHH-PPP-HHHHHHHHHHHHHH---

Organism: NCBI:txid2547993

Sequence (86 aa):
MKTIFTKKQTEELLNDISIEKQKELFNSSMHDFRSQHAKEARIPGWSDKYNKLEKKMLSDFEEVTGIKYDTLESELIWDNLSNKFLY